Protein AF-T0ZAV2-F1 (afdb_monomer_lite)

InterPro domains:
  IPR011486 Putative beta-barrel porin-2, OmpL-like bbp2 [PF07642] (2-158)

Sequence (160 aa):
AGAEEFAPTGDTNITRSLLYYAEPITHTGVRVTYALDSMLSLIVGVNNGWNYTSFSSNSKTLELGIDLTPSQSFSLSAQSYIGNDPVDLTQRTLVDTVATYNATAALSFVLNYDWGRQDPSAVTAGGEWSGVAAYVNYRLDSLWRVSVRGEALDDRNGFI

Organism: NCBI:txid410659

Secondary structure (DSSP, 8-state):
--SS-SSGGG-SSSSPPHHHHHS-----EEEEEEE-SSSEEEEEEEESSTT-S--SS---EEEEEEEEEEETTEEEEEEEEEEE-TTT-SEEEEEEEEEEEESSSSEEEEEEEEEEEE---SS---EEEEEEEEEEEEE-SSS-EEEEEEEEEE-TT---

Foldseek 3Di:
DDPDAPPCVSDPDNDDDPVVVVFAHDWAWDKDWADPDPFKIKIWIKTPDRPDNDAPDPKIWIKIKMWGHPDPFKIKIWMKIWIQDRVQRFIKMKIKMWIKGRPDPFKIKIKIKMKIWTDHDPRGPIFIKIKIKMKIWGHPDPPDIDMDMDMDIDTPPPRD

Radius of gyration: 17.04 Å; chains: 1; bounding box: 38×34×51 Å

pLDDT: mean 94.04, std 6.02, range [68.5, 98.75]

Structure (mmCIF, N/CA/C/O backbone):
data_AF-T0ZAV2-F1
#
_entry.id   AF-T0ZAV2-F1
#
loop_
_atom_site.group_PDB
_atom_site.id
_atom_site.type_symbol
_atom_site.label_atom_id
_atom_site.label_alt_id
_atom_site.label_comp_id
_atom_site.label_asym_id
_atom_site.label_entity_id
_atom_site.label_seq_id
_atom_site.pdbx_PDB_ins_code
_atom_site.Cartn_x
_atom_site.Cartn_y
_atom_site.Cartn_z
_atom_site.occupancy
_atom_site.B_iso_or_equiv
_atom_site.auth_seq_id
_atom_site.auth_comp_id
_atom_site.auth_asym_id
_atom_site.auth_atom_id
_atom_site.pdbx_PDB_model_num
ATOM 1 N N . ALA A 1 1 ? 3.827 0.471 0.643 1.00 82.31 1 ALA A N 1
ATOM 2 C CA . ALA A 1 1 ? 2.459 0.514 0.121 1.00 82.31 1 ALA A CA 1
ATOM 3 C C . ALA A 1 1 ? 1.721 -0.676 0.695 1.00 82.31 1 ALA A C 1
ATOM 5 O O . ALA A 1 1 ? 2.396 -1.577 1.196 1.00 82.31 1 ALA A O 1
ATOM 6 N N . GLY A 1 2 ? 0.398 -0.607 0.688 1.00 91.88 2 GLY A N 1
ATOM 7 C CA . GLY A 1 2 ? -0.467 -1.720 1.006 1.00 91.88 2 GLY A CA 1
ATOM 8 C C . GLY A 1 2 ? -0.964 -1.701 2.440 1.00 91.88 2 GLY A C 1
ATOM 9 O O . GLY A 1 2 ? -0.319 -1.208 3.368 1.00 91.88 2 GLY A O 1
ATOM 10 N N . ALA A 1 3 ? -2.148 -2.282 2.623 1.00 94.81 3 ALA A N 1
ATOM 11 C CA . ALA A 1 3 ? -2.695 -2.582 3.944 1.00 94.81 3 ALA A CA 1
ATOM 12 C C . ALA A 1 3 ? -2.100 -3.860 4.563 1.00 94.81 3 ALA A C 1
ATOM 14 O O . ALA A 1 3 ? -2.341 -4.130 5.740 1.00 94.81 3 ALA A O 1
ATOM 15 N N . GLU A 1 4 ? -1.393 -4.664 3.769 1.00 93.94 4 GLU A N 1
ATOM 16 C CA . GLU A 1 4 ? -0.831 -5.953 4.169 1.00 93.94 4 GLU A CA 1
ATOM 17 C C . GLU A 1 4 ? 0.691 -5.931 4.066 1.00 93.94 4 GLU A C 1
ATOM 19 O O . GLU A 1 4 ? 1.278 -5.303 3.191 1.00 93.94 4 GLU A O 1
ATOM 24 N N . GLU A 1 5 ? 1.340 -6.649 4.970 1.00 90.50 5 GLU A N 1
ATOM 25 C CA . GLU A 1 5 ? 2.769 -6.546 5.212 1.00 90.50 5 GLU A CA 1
ATOM 26 C C . GLU A 1 5 ? 3.500 -7.819 4.783 1.00 90.50 5 GLU A C 1
ATOM 28 O O . GLU A 1 5 ? 2.965 -8.930 4.776 1.00 90.50 5 GLU A O 1
ATOM 33 N N . PHE A 1 6 ? 4.797 -7.705 4.489 1.00 87.44 6 PHE A N 1
ATOM 34 C CA . PHE A 1 6 ? 5.626 -8.890 4.236 1.00 87.44 6 PHE A CA 1
ATOM 35 C C . PHE A 1 6 ? 5.707 -9.819 5.456 1.00 87.44 6 PHE A C 1
ATOM 37 O O . PHE A 1 6 ? 5.723 -11.048 5.317 1.00 87.44 6 PHE A O 1
ATOM 44 N N . ALA A 1 7 ? 5.728 -9.248 6.662 1.00 89.44 7 ALA A N 1
ATOM 45 C CA . ALA A 1 7 ? 5.715 -10.011 7.900 1.00 89.44 7 ALA A CA 1
ATOM 46 C C . ALA A 1 7 ? 4.287 -10.509 8.201 1.00 89.44 7 ALA A C 1
ATOM 48 O O . ALA A 1 7 ? 3.423 -9.694 8.513 1.00 89.44 7 ALA A O 1
ATOM 49 N N . PRO A 1 8 ? 4.033 -11.833 8.211 1.00 85.19 8 PRO A N 1
ATOM 50 C CA . PRO A 1 8 ? 2.675 -12.375 8.338 1.00 85.19 8 PRO A CA 1
ATOM 51 C C . PRO A 1 8 ? 2.012 -12.058 9.685 1.00 85.19 8 PRO A C 1
ATOM 53 O O . PRO A 1 8 ? 0.800 -12.136 9.821 1.00 85.19 8 PRO A O 1
ATOM 56 N N . THR A 1 9 ? 2.795 -11.701 10.706 1.00 88.44 9 THR A N 1
ATOM 57 C CA . THR A 1 9 ? 2.276 -11.281 12.015 1.00 88.44 9 THR A CA 1
ATOM 58 C C . THR A 1 9 ? 1.678 -9.873 12.009 1.00 88.44 9 THR A C 1
ATOM 60 O O . THR A 1 9 ? 1.028 -9.502 12.984 1.00 88.44 9 THR A O 1
ATOM 63 N N . GLY A 1 10 ? 1.935 -9.079 10.963 1.00 89.25 10 GLY A N 1
ATOM 64 C CA . GLY A 1 10 ? 1.293 -7.780 10.745 1.00 89.25 10 GLY A CA 1
ATOM 65 C C . GLY A 1 10 ? -0.108 -7.901 10.144 1.00 89.25 10 GLY A C 1
ATOM 66 O O . GLY A 1 10 ? -0.921 -6.994 10.304 1.00 89.25 10 GLY A O 1
ATOM 67 N N . ASP A 1 11 ? -0.416 -9.044 9.530 1.00 93.12 11 ASP A N 1
ATOM 68 C CA . ASP A 1 11 ? -1.644 -9.255 8.777 1.00 93.12 11 ASP A CA 1
ATOM 69 C C . ASP A 1 11 ? -2.763 -9.825 9.657 1.00 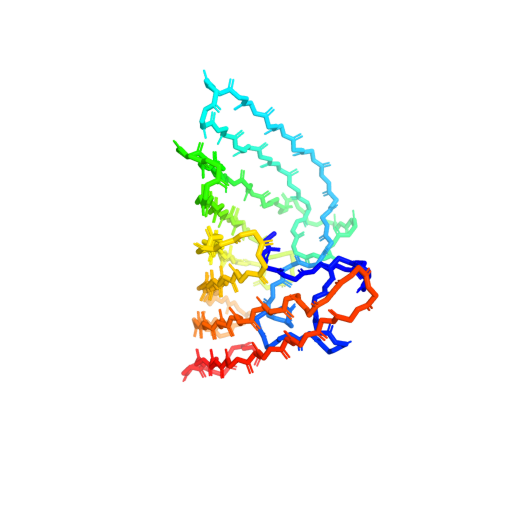93.12 11 ASP A C 1
ATOM 71 O O . ASP A 1 11 ? -2.552 -10.608 10.588 1.00 93.12 11 ASP A O 1
ATOM 75 N N . THR A 1 12 ? -4.002 -9.432 9.359 1.00 92.62 12 THR A N 1
ATOM 76 C CA . THR A 1 12 ? -5.186 -9.951 10.069 1.00 92.62 12 THR A CA 1
ATOM 77 C C . THR A 1 12 ? -5.749 -11.226 9.444 1.00 92.62 12 THR A C 1
ATOM 79 O O . THR A 1 12 ? -6.437 -11.998 10.115 1.00 92.62 12 THR A O 1
ATOM 82 N N . ASN A 1 13 ? -5.419 -11.479 8.179 1.00 93.88 13 ASN A N 1
ATOM 83 C CA . ASN A 1 13 ? -5.759 -12.686 7.444 1.00 93.88 13 ASN A CA 1
ATOM 84 C C . ASN A 1 13 ? -4.499 -13.544 7.242 1.00 93.88 13 ASN A C 1
ATOM 86 O O . ASN A 1 13 ? -3.399 -13.027 7.104 1.00 93.88 13 ASN A O 1
ATOM 90 N N . ILE A 1 14 ? -4.662 -14.872 7.208 1.00 91.50 14 ILE A N 1
ATOM 91 C CA . ILE A 1 14 ? -3.552 -15.820 6.967 1.00 91.50 14 ILE A CA 1
ATOM 92 C C . ILE A 1 14 ? -2.997 -15.688 5.541 1.00 91.50 14 ILE A C 1
ATOM 94 O O . ILE A 1 14 ? -1.813 -15.913 5.300 1.00 91.50 14 ILE A O 1
ATOM 98 N N . THR A 1 15 ? -3.870 -15.374 4.588 1.00 93.06 15 THR A N 1
ATOM 99 C CA . THR A 1 15 ? -3.536 -15.149 3.180 1.00 93.06 15 THR A CA 1
ATOM 100 C C . THR A 1 15 ? -3.470 -13.659 2.896 1.00 93.06 15 THR A C 1
ATOM 102 O O . THR A 1 15 ? -4.189 -12.893 3.530 1.00 93.06 15 THR A O 1
ATOM 105 N N . ARG A 1 16 ? -2.719 -13.262 1.868 1.00 94.38 16 ARG A N 1
ATOM 106 C CA . ARG A 1 16 ? -2.665 -11.876 1.373 1.00 94.38 16 ARG A CA 1
ATOM 107 C C . ARG A 1 16 ? -3.617 -11.640 0.208 1.00 94.38 16 ARG A C 1
ATOM 109 O O . ARG A 1 16 ? -4.136 -12.603 -0.363 1.00 94.38 16 ARG A O 1
ATOM 116 N N . SER A 1 17 ? -3.934 -10.383 -0.040 1.00 94.88 17 SER A N 1
ATOM 117 C CA . SER A 1 17 ? -4.850 -9.887 -1.058 1.00 94.88 17 SER A CA 1
ATOM 118 C C . SER A 1 17 ? -4.199 -9.894 -2.437 1.00 94.88 17 SER A C 1
ATOM 120 O O . SER A 1 17 ? -2.984 -10.013 -2.592 1.00 94.88 17 SER A O 1
ATOM 122 N N . LEU A 1 18 ? -5.035 -9.760 -3.455 1.00 94.69 18 LEU A N 1
ATOM 123 C CA . LEU A 1 18 ? -4.679 -9.507 -4.840 1.00 94.69 18 LEU A CA 1
ATOM 124 C C . LEU A 1 18 ? -3.916 -8.185 -4.982 1.00 94.69 18 LEU A C 1
ATOM 126 O O . LEU A 1 18 ? -3.065 -8.077 -5.856 1.00 94.69 18 LEU A O 1
ATOM 130 N N . LEU A 1 19 ? -4.196 -7.206 -4.118 1.00 94.94 19 LEU A N 1
ATOM 131 C CA . LEU A 1 19 ? -3.504 -5.916 -4.106 1.00 94.94 19 LEU A CA 1
ATOM 132 C C . LEU A 1 19 ? -2.047 -6.098 -3.663 1.00 94.94 19 LEU A C 1
ATOM 134 O O . LEU A 1 19 ? -1.139 -5.685 -4.378 1.00 94.94 19 LEU A O 1
ATOM 138 N N . TYR A 1 20 ? -1.816 -6.874 -2.598 1.00 93.75 20 TYR A N 1
ATOM 139 C CA . TYR A 1 20 ? -0.462 -7.234 -2.165 1.00 93.75 20 TYR A CA 1
ATOM 140 C C . TYR A 1 20 ? 0.356 -7.950 -3.254 1.00 93.75 20 TYR A C 1
ATOM 142 O O . TYR A 1 20 ? 1.573 -7.803 -3.343 1.00 93.75 20 TYR A O 1
ATOM 150 N N . TYR A 1 21 ? -0.298 -8.757 -4.097 1.00 90.25 21 TYR A N 1
ATOM 151 C CA . TYR A 1 21 ? 0.365 -9.400 -5.236 1.00 90.25 21 TYR A CA 1
ATOM 152 C C . TYR A 1 21 ? 0.866 -8.385 -6.280 1.00 90.25 21 TYR A C 1
ATOM 154 O O . TYR A 1 21 ? 1.906 -8.614 -6.896 1.00 90.25 21 TYR A O 1
ATOM 162 N N . ALA A 1 22 ? 0.140 -7.284 -6.487 1.00 90.81 22 ALA A N 1
ATOM 163 C CA . ALA A 1 22 ? 0.367 -6.353 -7.590 1.00 90.81 22 ALA A CA 1
ATOM 164 C C . ALA A 1 22 ? 1.334 -5.193 -7.257 1.00 90.81 22 ALA A C 1
ATOM 166 O O . ALA A 1 22 ? 1.757 -4.457 -8.156 1.00 90.81 22 ALA A O 1
ATOM 167 N N . GLU A 1 23 ? 1.708 -5.029 -5.987 1.00 91.06 23 GLU A N 1
ATOM 168 C CA . GLU A 1 23 ? 2.497 -3.902 -5.475 1.00 91.06 23 GLU A CA 1
ATOM 169 C C . GLU A 1 23 ? 3.989 -4.249 -5.205 1.00 91.06 23 GLU A C 1
ATOM 171 O O . GLU A 1 23 ? 4.387 -5.420 -5.213 1.00 91.06 23 GLU A O 1
ATOM 176 N N . PRO A 1 24 ? 4.884 -3.259 -4.987 1.00 90.19 24 PRO A N 1
ATOM 177 C CA . PRO A 1 24 ? 6.266 -3.525 -4.605 1.00 90.19 24 PRO A CA 1
ATOM 178 C C . PRO A 1 24 ? 6.378 -3.964 -3.139 1.00 90.19 24 PRO A C 1
ATOM 180 O O . PRO A 1 24 ? 6.052 -3.222 -2.214 1.00 90.19 24 PRO A O 1
ATOM 183 N N . ILE A 1 25 ? 6.960 -5.141 -2.925 1.00 88.12 25 ILE A N 1
ATOM 184 C CA . ILE A 1 25 ? 7.132 -5.769 -1.609 1.00 88.12 25 ILE A CA 1
ATOM 185 C C . ILE A 1 25 ? 8.454 -5.346 -0.956 1.00 88.12 25 ILE A C 1
ATOM 187 O O . ILE A 1 25 ? 8.548 -5.199 0.262 1.00 88.12 25 ILE A O 1
ATOM 191 N N . THR A 1 26 ? 9.508 -5.156 -1.752 1.00 89.75 26 THR A N 1
ATOM 192 C CA . THR A 1 26 ? 10.842 -4.802 -1.252 1.00 89.75 26 THR A CA 1
ATOM 193 C C . THR A 1 26 ? 11.391 -3.554 -1.930 1.00 89.75 26 THR A C 1
ATOM 195 O O . THR A 1 26 ? 11.226 -3.343 -3.131 1.00 89.75 26 THR A O 1
ATOM 198 N N . HIS A 1 27 ? 12.084 -2.737 -1.137 1.00 91.19 27 HIS A N 1
ATOM 199 C CA . HIS A 1 27 ? 12.680 -1.479 -1.567 1.00 91.19 27 HIS A CA 1
ATOM 200 C C . HIS A 1 27 ? 14.140 -1.426 -1.123 1.00 91.19 27 HIS A C 1
ATOM 202 O O . HIS A 1 27 ? 14.444 -1.608 0.055 1.00 91.19 27 HIS A O 1
ATOM 208 N N . THR A 1 28 ? 15.047 -1.134 -2.055 1.00 93.31 28 THR A N 1
ATOM 209 C CA . THR A 1 28 ? 16.445 -0.810 -1.735 1.00 93.31 28 THR A CA 1
ATOM 210 C C . THR A 1 28 ? 16.709 0.641 -2.101 1.00 93.31 28 THR A C 1
ATOM 212 O O . THR A 1 28 ? 16.690 1.005 -3.278 1.00 93.31 28 THR A O 1
ATOM 215 N N . GLY A 1 29 ? 16.915 1.485 -1.093 1.00 93.75 29 GLY A N 1
ATOM 216 C CA . GLY A 1 29 ? 17.014 2.928 -1.273 1.00 93.75 29 GLY A CA 1
ATOM 217 C C . GLY A 1 29 ? 17.080 3.687 0.044 1.00 93.75 29 GLY A C 1
ATOM 218 O O . GLY A 1 29 ? 17.418 3.125 1.085 1.00 93.75 29 GLY A O 1
ATOM 219 N N . VAL A 1 30 ? 16.745 4.972 -0.017 1.00 96.19 30 VAL A N 1
ATOM 220 C CA . VAL A 1 30 ? 16.667 5.861 1.144 1.00 96.19 30 VAL A CA 1
ATOM 221 C C . VAL A 1 30 ? 15.280 6.487 1.182 1.00 96.19 30 VAL A C 1
ATOM 223 O O . VAL A 1 30 ? 14.797 6.989 0.169 1.00 96.19 30 VAL A O 1
ATOM 226 N N . ARG A 1 31 ? 14.662 6.481 2.362 1.00 97.56 31 ARG A N 1
ATOM 227 C CA . ARG A 1 31 ? 13.387 7.137 2.656 1.00 97.56 31 ARG A CA 1
ATOM 228 C C . ARG A 1 31 ? 13.578 8.077 3.836 1.00 97.56 31 ARG A C 1
ATOM 230 O O . ARG A 1 31 ? 14.240 7.724 4.810 1.00 97.56 31 ARG A O 1
ATOM 237 N N . VAL A 1 32 ? 12.981 9.256 3.745 1.00 98.31 32 VAL A N 1
ATOM 238 C CA . VAL A 1 32 ? 12.856 10.211 4.840 1.00 98.31 32 VAL A CA 1
ATOM 239 C C . VAL A 1 32 ? 11.374 10.401 5.125 1.00 98.31 32 VAL A C 1
ATOM 241 O O . VAL A 1 32 ? 10.600 10.706 4.219 1.00 98.31 32 VAL A O 1
ATOM 244 N N . THR A 1 33 ? 11.003 10.256 6.392 1.00 98.31 33 THR A N 1
ATOM 245 C CA . THR A 1 33 ? 9.675 10.612 6.896 1.00 98.31 33 THR A CA 1
ATOM 246 C C . THR A 1 33 ? 9.822 11.829 7.798 1.00 98.31 33 THR A C 1
ATOM 248 O O . THR A 1 33 ? 10.633 11.824 8.725 1.00 98.31 33 THR A O 1
ATOM 251 N N . TYR A 1 34 ? 9.057 12.880 7.521 1.00 98.25 34 TYR A N 1
ATOM 252 C CA . TYR A 1 34 ? 9.073 14.130 8.269 1.00 98.25 34 TYR A CA 1
ATOM 253 C C . TYR A 1 34 ? 7.686 14.427 8.834 1.00 98.25 34 TYR A C 1
ATOM 255 O O . TYR A 1 34 ? 6.745 14.661 8.077 1.00 98.25 34 TYR A O 1
ATOM 263 N N . ALA A 1 35 ? 7.564 14.436 10.161 1.00 98.38 35 ALA A N 1
ATOM 264 C CA . ALA A 1 35 ? 6.346 14.867 10.838 1.00 98.38 35 ALA A CA 1
ATOM 265 C C . ALA A 1 35 ? 6.211 16.393 10.721 1.00 98.38 35 ALA A C 1
ATOM 267 O O . ALA A 1 35 ? 7.013 17.130 11.297 1.00 98.38 35 ALA A O 1
ATOM 268 N N . LEU A 1 36 ? 5.215 16.857 9.961 1.00 97.56 36 LEU A N 1
ATOM 269 C CA . LEU A 1 36 ? 4.899 18.283 9.842 1.00 97.56 36 LEU A CA 1
ATOM 270 C C . LEU A 1 36 ? 4.268 18.808 11.134 1.00 97.56 36 LEU A C 1
ATOM 272 O O . LEU A 1 36 ? 4.595 19.906 11.580 1.00 97.56 36 LEU A O 1
ATOM 276 N N . ASP A 1 37 ? 3.377 18.016 11.729 1.00 97.81 37 ASP A N 1
ATOM 277 C CA . ASP A 1 37 ? 2.721 18.299 13.002 1.00 97.81 37 ASP A CA 1
ATOM 278 C C . ASP A 1 37 ? 2.301 16.993 13.712 1.00 97.81 37 ASP A C 1
ATOM 280 O O . ASP A 1 37 ? 2.825 15.917 13.425 1.00 97.81 37 ASP A O 1
ATOM 284 N N . SER A 1 38 ? 1.384 17.077 14.685 1.00 96.69 38 SER A N 1
ATOM 285 C CA . SER A 1 38 ? 0.915 15.912 15.445 1.00 96.69 38 SER A CA 1
ATOM 286 C C . SER A 1 38 ? -0.037 14.986 14.677 1.00 96.69 38 SER A C 1
ATOM 288 O O . SER A 1 38 ? -0.395 13.937 15.207 1.00 96.69 38 SER A O 1
ATOM 290 N N . MET A 1 39 ? -0.505 15.378 13.493 1.00 97.94 39 MET A N 1
ATOM 291 C CA . MET A 1 39 ? -1.476 14.643 12.678 1.00 97.94 39 MET A CA 1
ATOM 292 C C . MET A 1 39 ? -0.913 14.246 11.314 1.00 97.94 39 MET A C 1
ATOM 294 O O . MET A 1 39 ? -1.319 13.210 10.799 1.00 97.94 39 MET A O 1
ATOM 298 N N . LEU A 1 40 ? -0.025 15.042 10.715 1.00 98.50 40 LEU A N 1
ATOM 299 C CA . LEU A 1 40 ? 0.443 14.861 9.342 1.00 98.50 40 LEU A CA 1
ATOM 300 C C . LEU A 1 40 ? 1.955 14.616 9.272 1.00 98.50 40 LEU A C 1
ATOM 302 O O . LEU A 1 40 ? 2.759 15.408 9.765 1.00 98.50 40 LEU A O 1
ATOM 306 N N . SER A 1 41 ? 2.342 13.554 8.568 1.00 98.75 41 SER A N 1
ATOM 307 C CA . SER A 1 41 ? 3.718 13.290 8.144 1.00 98.75 41 SER A CA 1
ATOM 308 C C . SER A 1 41 ? 3.823 13.249 6.624 1.00 98.75 41 SER A C 1
ATOM 310 O O . SER A 1 41 ? 2.900 12.810 5.942 1.00 98.75 41 SER A O 1
ATOM 312 N N . LEU A 1 42 ? 4.960 13.700 6.098 1.00 98.56 42 LEU A N 1
ATOM 313 C CA . LEU A 1 42 ? 5.338 13.556 4.696 1.00 98.56 42 LEU A CA 1
ATOM 314 C C . LEU A 1 42 ? 6.405 12.479 4.553 1.00 98.56 42 LEU A C 1
ATOM 316 O O . LEU A 1 42 ? 7.312 12.382 5.379 1.00 98.56 42 LEU A O 1
ATOM 320 N N . ILE A 1 43 ? 6.336 11.728 3.463 1.00 98.50 43 ILE A N 1
ATOM 321 C CA . ILE A 1 43 ? 7.322 10.731 3.071 1.00 98.50 43 ILE A CA 1
ATOM 322 C C . ILE A 1 43 ? 7.916 11.155 1.732 1.00 98.50 43 ILE A C 1
ATOM 324 O O . ILE A 1 43 ? 7.192 11.462 0.786 1.00 98.50 43 ILE A O 1
ATOM 328 N N . VAL A 1 44 ? 9.244 11.161 1.651 1.00 98.38 44 VAL A N 1
ATOM 329 C CA . VAL A 1 44 ? 9.981 11.318 0.395 1.00 98.38 44 VAL A CA 1
ATOM 330 C C . VAL A 1 44 ? 11.101 10.292 0.368 1.00 98.38 44 VAL A C 1
ATOM 332 O O . VAL A 1 44 ? 11.836 10.134 1.343 1.00 98.38 44 VAL A O 1
ATOM 335 N N . GLY A 1 45 ? 11.268 9.601 -0.749 1.00 97.44 45 GLY A N 1
ATOM 336 C CA . GLY A 1 45 ? 12.317 8.606 -0.897 1.00 97.44 45 GLY A CA 1
ATOM 337 C C . GLY A 1 45 ? 12.793 8.452 -2.327 1.00 97.44 45 GLY A C 1
ATOM 338 O O . GLY A 1 45 ? 12.169 8.915 -3.277 1.00 97.44 45 GLY A O 1
ATOM 339 N N . VAL A 1 46 ? 13.926 7.781 -2.477 1.00 95.94 46 VAL A N 1
ATOM 340 C CA . VAL A 1 46 ? 14.410 7.313 -3.771 1.00 95.94 46 VAL A CA 1
ATOM 341 C C . VAL A 1 46 ? 14.926 5.892 -3.613 1.00 95.94 46 VAL A C 1
ATOM 343 O O . VAL A 1 46 ? 15.655 5.582 -2.667 1.00 95.94 46 VAL A O 1
ATOM 346 N N . ASN A 1 47 ? 14.539 5.011 -4.526 1.00 94.25 47 ASN A N 1
ATOM 347 C CA . ASN A 1 47 ? 14.909 3.603 -4.478 1.00 94.25 47 ASN A CA 1
ATOM 348 C C . ASN A 1 47 ? 15.223 3.040 -5.874 1.00 94.25 47 ASN A C 1
ATOM 350 O O . ASN A 1 47 ? 15.069 3.713 -6.897 1.00 94.25 47 ASN A O 1
ATOM 354 N N . ASN A 1 48 ? 15.729 1.809 -5.904 1.00 92.44 48 ASN A N 1
ATOM 355 C CA . ASN A 1 48 ? 16.164 1.115 -7.118 1.00 92.44 48 ASN A CA 1
ATOM 356 C C . ASN A 1 48 ? 15.017 0.539 -7.973 1.00 92.44 48 ASN A C 1
ATOM 358 O O . ASN A 1 48 ? 15.296 -0.184 -8.925 1.00 92.44 48 ASN A O 1
ATOM 362 N N . GLY A 1 49 ? 13.756 0.868 -7.680 1.00 89.25 49 GLY A N 1
ATOM 363 C CA . GLY A 1 49 ? 12.586 0.308 -8.353 1.00 89.25 49 GLY A CA 1
ATOM 364 C C . GLY A 1 49 ? 11.894 -0.779 -7.539 1.00 89.25 49 GLY A C 1
ATOM 365 O O . GLY A 1 49 ? 12.259 -1.062 -6.398 1.00 89.25 49 GLY A O 1
ATOM 366 N N . TRP A 1 50 ? 10.863 -1.372 -8.136 1.00 89.06 50 TRP A N 1
ATOM 367 C CA . TRP A 1 50 ? 9.972 -2.316 -7.469 1.00 89.06 50 TRP A CA 1
ATOM 368 C C . TRP A 1 50 ? 10.653 -3.676 -7.344 1.00 89.06 50 TRP A C 1
ATOM 370 O O . TRP A 1 50 ? 10.904 -4.336 -8.345 1.00 89.06 50 TRP A O 1
ATOM 380 N N . ASN A 1 51 ? 10.940 -4.110 -6.117 1.00 87.19 51 ASN A N 1
ATOM 381 C CA . ASN A 1 51 ? 11.556 -5.409 -5.833 1.00 87.19 51 ASN A CA 1
ATOM 382 C C . ASN A 1 51 ? 12.995 -5.608 -6.350 1.00 87.19 51 ASN A C 1
ATOM 384 O O . ASN A 1 51 ? 13.474 -6.740 -6.428 1.00 87.19 51 ASN A O 1
ATOM 388 N N . TYR A 1 52 ? 13.718 -4.526 -6.658 1.00 88.88 52 TYR A N 1
ATOM 389 C CA . TYR A 1 52 ? 15.110 -4.598 -7.108 1.00 88.88 52 TYR A CA 1
ATOM 390 C C . TYR A 1 52 ? 16.093 -4.219 -5.994 1.00 88.88 52 TYR A C 1
ATOM 392 O O . TYR A 1 52 ? 15.987 -3.162 -5.366 1.00 88.88 52 TYR A O 1
ATOM 400 N N . THR A 1 53 ? 17.106 -5.062 -5.781 1.00 84.44 53 THR A N 1
ATOM 401 C CA . THR A 1 53 ? 18.215 -4.783 -4.851 1.00 84.44 53 THR A CA 1
ATOM 402 C C . THR A 1 53 ? 19.326 -3.975 -5.516 1.00 84.44 53 THR A C 1
ATOM 404 O O . THR A 1 53 ? 19.807 -2.989 -4.957 1.00 84.44 53 THR A O 1
ATOM 407 N N . SER A 1 54 ? 19.695 -4.333 -6.745 1.00 78.31 54 SER A N 1
ATOM 408 C CA . SER A 1 54 ? 20.597 -3.570 -7.606 1.00 78.31 54 SER A CA 1
ATOM 409 C C . SER A 1 54 ? 20.218 -3.763 -9.075 1.00 78.31 54 SER A C 1
ATOM 411 O O . SER A 1 54 ? 19.621 -4.772 -9.446 1.00 78.31 54 SER A O 1
ATOM 413 N N . PHE A 1 55 ? 20.556 -2.786 -9.915 1.00 72.06 55 PHE A N 1
ATOM 414 C CA . PHE A 1 55 ? 20.384 -2.889 -11.361 1.00 72.06 55 PHE A CA 1
ATOM 415 C C . PHE A 1 55 ? 21.487 -2.110 -12.079 1.00 72.06 55 PHE A C 1
ATOM 417 O O . PHE A 1 55 ? 22.021 -1.143 -11.535 1.00 72.06 55 PHE A O 1
ATOM 424 N N . SER A 1 56 ? 21.843 -2.536 -13.291 1.00 68.50 56 SER A N 1
ATOM 425 C CA . SER A 1 56 ? 22.869 -1.876 -14.111 1.00 68.50 56 SER A CA 1
ATOM 426 C C . SER A 1 56 ? 22.373 -0.594 -14.788 1.00 68.50 56 SER A C 1
ATOM 428 O O . SER A 1 56 ? 23.186 0.213 -15.238 1.00 68.50 56 SER A O 1
ATOM 430 N N . SER A 1 57 ? 21.056 -0.394 -14.868 1.00 68.62 57 SER A N 1
ATOM 431 C CA . SER A 1 57 ? 20.462 0.829 -15.397 1.00 68.62 57 SER A CA 1
ATOM 432 C C . SER A 1 57 ? 20.486 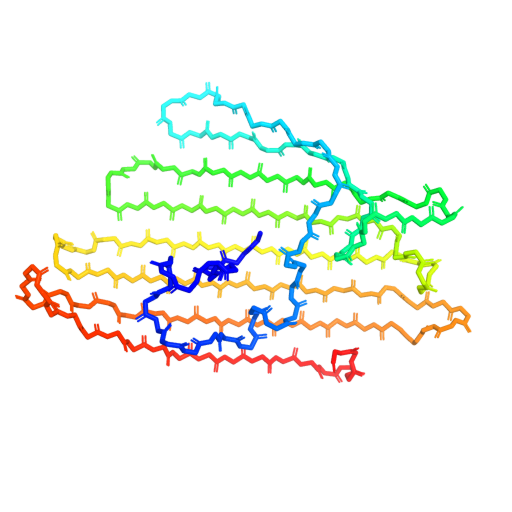1.946 -14.347 1.00 68.62 57 SER A C 1
ATOM 434 O O . SER A 1 57 ? 20.360 1.720 -13.143 1.00 68.62 57 SER A O 1
ATOM 436 N N . ASN A 1 58 ? 20.608 3.193 -14.808 1.00 72.88 58 ASN A N 1
ATOM 437 C CA . ASN A 1 58 ? 20.514 4.379 -13.949 1.00 72.88 58 ASN A CA 1
ATOM 438 C C . ASN A 1 58 ? 19.065 4.712 -13.540 1.00 72.88 58 ASN A C 1
ATOM 440 O O . ASN A 1 58 ? 18.824 5.780 -12.979 1.00 72.88 58 ASN A O 1
ATOM 444 N N . SER A 1 59 ? 18.101 3.823 -13.800 1.00 84.44 59 SER A N 1
ATOM 445 C CA . SER A 1 59 ? 16.710 4.020 -13.400 1.00 84.44 59 SER A CA 1
ATOM 446 C C . SER A 1 59 ? 16.587 4.087 -11.875 1.00 84.44 59 SER A C 1
ATOM 448 O O . SER A 1 59 ? 17.245 3.351 -11.128 1.00 84.44 59 SER A O 1
ATOM 450 N N . LYS A 1 60 ? 15.767 5.025 -11.403 1.00 91.50 60 LYS A N 1
ATOM 451 C 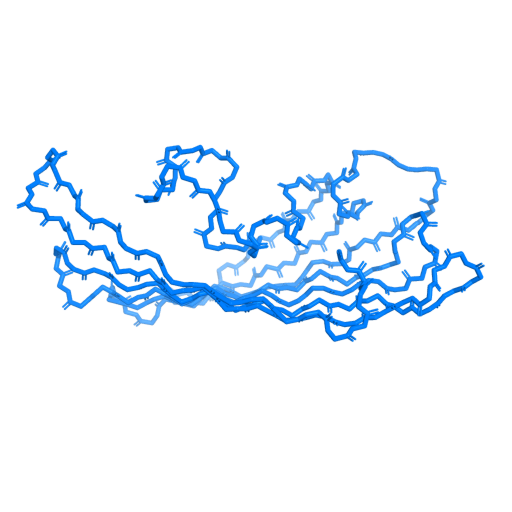CA . LYS A 1 60 ? 15.425 5.228 -9.995 1.00 91.50 60 LYS A CA 1
ATOM 452 C C . LYS A 1 60 ? 13.929 5.466 -9.904 1.00 91.50 60 LYS A C 1
ATOM 454 O O . LYS A 1 60 ? 13.336 6.026 -10.823 1.00 91.50 60 LYS A O 1
ATOM 459 N N . THR A 1 61 ? 13.348 5.042 -8.795 1.00 94.94 61 THR A N 1
ATOM 460 C CA . THR A 1 61 ? 11.949 5.301 -8.469 1.00 94.94 61 THR A CA 1
ATOM 461 C C . THR A 1 61 ? 11.896 6.308 -7.338 1.00 94.94 61 THR A C 1
ATOM 463 O O . THR A 1 61 ? 12.502 6.105 -6.285 1.00 94.94 61 THR A O 1
ATOM 466 N N . LEU A 1 62 ? 11.214 7.418 -7.600 1.00 96.75 62 LEU A N 1
ATOM 467 C CA . LEU A 1 62 ? 10.825 8.395 -6.600 1.00 96.75 62 LEU A CA 1
ATOM 468 C C . LEU A 1 62 ? 9.686 7.805 -5.776 1.00 96.75 62 LEU A C 1
ATOM 470 O O . LEU A 1 62 ? 8.753 7.221 -6.321 1.00 96.75 62 LEU A O 1
ATOM 474 N N . GLU A 1 63 ? 9.762 8.001 -4.472 1.00 97.62 63 GLU A N 1
ATOM 475 C CA . GLU A 1 63 ? 8.693 7.696 -3.543 1.00 97.62 63 GLU A CA 1
ATOM 476 C C . GLU A 1 63 ? 8.180 8.996 -2.926 1.00 97.62 63 GLU A C 1
ATOM 478 O O . GLU A 1 63 ? 8.970 9.814 -2.447 1.00 97.62 63 GLU A O 1
ATOM 483 N N . LEU A 1 64 ? 6.864 9.175 -2.931 1.00 98.31 64 LEU A N 1
ATOM 484 C CA . LEU A 1 64 ? 6.171 10.277 -2.274 1.00 98.31 64 LEU A CA 1
ATOM 485 C C . LEU A 1 64 ? 5.046 9.705 -1.425 1.00 98.31 64 LEU A C 1
ATOM 487 O O . LEU A 1 64 ? 4.365 8.785 -1.862 1.00 98.31 64 LEU A O 1
ATOM 491 N N . GLY A 1 65 ? 4.797 10.264 -0.250 1.00 98.38 65 GLY A N 1
ATOM 492 C CA . GLY A 1 65 ? 3.661 9.831 0.546 1.00 98.38 65 GLY A CA 1
ATOM 493 C C . GLY A 1 65 ? 3.264 10.796 1.643 1.00 98.38 65 GLY A C 1
ATOM 494 O O . GLY A 1 65 ? 3.982 11.747 1.960 1.00 98.38 65 GLY A O 1
ATOM 495 N N . ILE A 1 66 ? 2.099 10.529 2.212 1.00 98.56 66 ILE A N 1
ATOM 496 C CA . ILE A 1 66 ? 1.564 11.206 3.383 1.00 98.56 66 ILE A CA 1
ATOM 497 C C . ILE A 1 66 ? 1.011 10.172 4.357 1.00 98.56 66 ILE A C 1
ATOM 499 O O . ILE A 1 66 ? 0.399 9.192 3.937 1.00 98.56 66 ILE A O 1
ATOM 503 N N . ASP A 1 67 ? 1.160 10.449 5.647 1.00 98.62 67 ASP A N 1
ATOM 504 C CA . ASP A 1 67 ? 0.429 9.764 6.710 1.00 98.62 67 ASP A CA 1
ATOM 505 C C . ASP A 1 67 ? -0.365 10.803 7.495 1.00 98.62 67 ASP A C 1
ATOM 507 O O . ASP A 1 67 ? 0.201 11.759 8.027 1.00 98.62 67 ASP A O 1
ATOM 511 N N . LEU A 1 68 ? -1.680 10.625 7.562 1.00 98.56 68 LEU A N 1
ATOM 512 C CA . LEU A 1 68 ? -2.624 11.540 8.187 1.00 98.56 68 LEU A CA 1
ATOM 513 C C . LEU A 1 68 ? -3.409 10.812 9.284 1.00 98.56 68 LEU A C 1
ATOM 515 O O . LEU A 1 68 ? -4.141 9.866 9.016 1.00 98.56 68 LEU A O 1
ATOM 519 N N . THR A 1 69 ? -3.299 11.285 10.522 1.00 98.31 69 THR A N 1
ATOM 520 C CA . THR A 1 69 ? -3.980 10.737 11.707 1.00 98.31 69 THR A CA 1
ATOM 521 C C . THR A 1 69 ? -4.687 11.869 12.461 1.00 98.31 69 THR A C 1
ATOM 523 O O . THR A 1 69 ? -4.169 12.386 13.451 1.00 98.31 69 THR A O 1
ATOM 526 N N . PRO A 1 70 ? -5.867 12.318 11.995 1.00 97.50 70 PRO A N 1
ATOM 527 C CA . PRO A 1 70 ? -6.559 13.472 12.569 1.00 97.50 70 PRO A CA 1
ATOM 528 C C . PRO A 1 70 ? -7.223 13.153 13.918 1.00 97.50 70 PRO A C 1
ATOM 530 O O . PRO A 1 70 ? -7.608 14.058 14.657 1.00 97.50 70 PRO A O 1
ATOM 533 N N . SER A 1 71 ? -7.393 11.870 14.246 1.00 97.75 71 SER A N 1
ATOM 534 C CA . SER A 1 71 ? -7.950 11.404 15.514 1.00 97.75 71 SER A CA 1
ATOM 535 C C . SER A 1 71 ? -7.407 10.017 15.869 1.00 97.75 71 SER A C 1
ATOM 537 O O . SER A 1 71 ? -6.805 9.338 15.047 1.00 97.75 71 SER A O 1
ATOM 539 N N . GLN A 1 72 ? -7.680 9.547 17.088 1.00 95.75 72 GLN A N 1
ATOM 540 C CA . GLN A 1 72 ? -7.341 8.173 17.491 1.00 95.75 72 GLN A CA 1
ATOM 541 C C . GLN A 1 72 ? -8.174 7.102 16.763 1.00 95.75 72 GLN A C 1
ATOM 543 O O . GLN A 1 72 ? -7.811 5.928 16.763 1.00 95.75 72 GLN A O 1
ATOM 548 N N . SER A 1 73 ? -9.317 7.480 16.180 1.00 97.94 73 SER A N 1
ATOM 549 C CA . SER A 1 73 ? -10.221 6.542 15.514 1.00 97.94 73 SER A CA 1
ATOM 550 C C . SER A 1 73 ? -9.991 6.438 14.013 1.00 97.94 73 SER A C 1
ATOM 552 O O . SER A 1 73 ? -10.534 5.519 13.412 1.00 97.94 73 SER A O 1
ATOM 554 N N . PHE A 1 74 ? -9.216 7.332 13.398 1.00 98.56 74 PHE A N 1
ATOM 555 C CA . PHE A 1 74 ? -9.031 7.351 11.952 1.00 98.56 74 PHE A CA 1
ATOM 556 C C . PHE A 1 74 ? -7.581 7.634 11.565 1.00 98.56 74 PHE A C 1
ATOM 558 O O . PHE A 1 74 ? -6.965 8.553 12.102 1.00 98.56 74 PHE A O 1
ATOM 565 N N . SER A 1 75 ? -7.079 6.888 10.586 1.00 98.62 75 SER A N 1
ATOM 566 C CA . SER A 1 75 ? -5.827 7.180 9.894 1.00 98.62 75 SER A CA 1
ATOM 567 C C . SER A 1 75 ? -5.960 6.938 8.391 1.00 98.62 75 SER A C 1
ATOM 569 O O . SER A 1 75 ? -6.791 6.148 7.938 1.00 98.62 75 SER A O 1
ATOM 571 N N . LEU A 1 76 ? -5.133 7.636 7.623 1.00 98.69 76 LEU A N 1
ATOM 572 C CA . LEU A 1 76 ? -5.012 7.525 6.178 1.00 98.69 76 LEU A CA 1
ATOM 573 C C . LEU A 1 76 ? -3.527 7.565 5.815 1.00 98.69 76 LEU A C 1
ATOM 575 O O . LEU A 1 76 ? -2.849 8.528 6.162 1.00 98.69 76 LEU A O 1
ATOM 579 N N . SER A 1 77 ? -3.040 6.558 5.102 1.00 98.50 77 SER A N 1
ATOM 580 C CA . SER A 1 77 ? -1.749 6.598 4.415 1.00 98.50 77 SER A CA 1
ATOM 581 C C . SER A 1 77 ? -2.010 6.649 2.919 1.00 98.50 77 SER A C 1
ATOM 583 O O . SER A 1 77 ? -2.900 5.957 2.427 1.00 98.50 77 SER A O 1
ATOM 585 N N . ALA A 1 78 ? -1.265 7.476 2.199 1.00 98.44 78 ALA A N 1
ATOM 586 C CA . ALA A 1 78 ? -1.261 7.460 0.745 1.00 98.44 78 ALA A CA 1
ATOM 587 C C . ALA A 1 78 ? 0.175 7.574 0.251 1.00 98.44 78 ALA A C 1
ATOM 589 O O . ALA A 1 78 ? 0.915 8.458 0.684 1.00 98.44 78 ALA A O 1
ATOM 590 N N . GLN A 1 79 ? 0.571 6.685 -0.651 1.00 97.75 79 GLN A N 1
ATOM 591 C CA . GLN A 1 79 ? 1.927 6.602 -1.178 1.00 97.75 79 GLN A CA 1
ATOM 592 C C . GLN A 1 79 ? 1.895 6.492 -2.698 1.00 97.75 79 GLN A C 1
ATOM 594 O O . GLN A 1 79 ? 0.954 5.975 -3.292 1.00 97.75 79 GLN A O 1
ATOM 599 N N . SER A 1 80 ? 2.950 6.973 -3.340 1.00 97.88 80 SER A N 1
ATOM 600 C CA . SER A 1 80 ? 3.159 6.822 -4.766 1.00 97.88 80 SER A CA 1
ATOM 601 C C . SER A 1 80 ? 4.611 6.500 -5.071 1.00 97.88 80 SER A C 1
ATOM 603 O O . SER A 1 80 ? 5.530 7.063 -4.474 1.00 97.88 80 SER A O 1
ATOM 605 N N . TYR A 1 81 ? 4.797 5.598 -6.029 1.00 97.44 81 TYR A N 1
ATOM 606 C CA . TYR A 1 81 ? 6.095 5.181 -6.540 1.00 97.44 81 TYR A CA 1
ATOM 607 C C . TYR A 1 81 ? 6.127 5.487 -8.027 1.00 97.44 81 TYR A C 1
ATOM 609 O O . TYR A 1 81 ? 5.331 4.925 -8.774 1.00 97.44 81 TYR A O 1
ATOM 617 N N . ILE A 1 82 ? 7.019 6.377 -8.455 1.00 96.94 82 ILE A N 1
ATOM 618 C CA . ILE A 1 82 ? 7.091 6.865 -9.835 1.00 96.94 82 ILE A CA 1
ATOM 619 C C . ILE A 1 82 ? 8.530 6.747 -10.319 1.00 96.94 82 ILE A C 1
ATOM 621 O O . ILE A 1 82 ? 9.438 7.380 -9.778 1.00 96.94 82 ILE A O 1
ATOM 625 N N . GLY A 1 83 ? 8.759 5.956 -11.356 1.00 94.94 83 GLY A N 1
ATOM 626 C CA . GLY A 1 83 ? 10.083 5.826 -11.947 1.00 94.94 83 GLY A CA 1
ATOM 627 C C . GLY A 1 83 ? 10.088 4.897 -13.138 1.00 94.94 83 GLY A C 1
ATOM 628 O O . GLY A 1 83 ? 9.132 4.167 -13.371 1.00 94.94 83 GLY A O 1
ATOM 629 N N . ASN A 1 84 ? 11.176 4.911 -13.897 1.00 93.25 84 ASN A N 1
ATOM 630 C CA . ASN A 1 84 ? 11.318 3.971 -15.000 1.00 93.25 84 ASN A CA 1
ATOM 631 C C . ASN A 1 84 ? 11.603 2.577 -14.452 1.00 93.25 84 ASN A C 1
ATOM 633 O O . ASN A 1 84 ? 12.545 2.405 -13.672 1.00 93.25 84 ASN A O 1
ATOM 637 N N . ASP A 1 85 ? 10.828 1.591 -14.891 1.00 90.19 85 ASP A N 1
ATOM 638 C CA . ASP A 1 85 ? 11.132 0.201 -14.595 1.00 90.19 85 ASP A CA 1
ATOM 639 C C . ASP A 1 85 ? 12.489 -0.166 -15.244 1.00 90.19 85 ASP A C 1
ATOM 641 O O . ASP A 1 85 ? 12.735 0.165 -16.413 1.00 90.19 85 ASP A O 1
ATOM 645 N N . PRO A 1 86 ? 13.422 -0.781 -14.495 1.00 87.69 8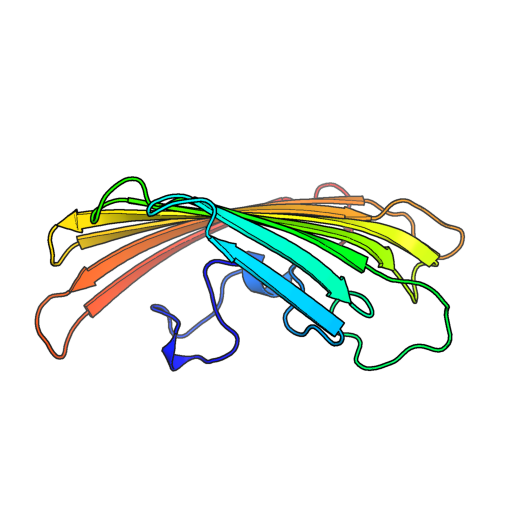6 PRO A N 1
ATOM 646 C CA . PRO A 1 86 ? 14.741 -1.140 -15.007 1.00 87.69 86 PRO A CA 1
ATOM 647 C C . PRO A 1 86 ? 14.746 -2.172 -16.146 1.00 87.69 86 PRO A C 1
ATOM 649 O O . PRO A 1 86 ? 15.730 -2.217 -16.887 1.00 87.69 86 PRO A O 1
ATOM 652 N N . VAL A 1 87 ? 13.694 -2.987 -16.272 1.00 89.00 87 VAL A N 1
ATOM 653 C CA . VAL A 1 87 ? 13.528 -4.049 -17.276 1.00 89.00 87 VAL A CA 1
ATOM 654 C C . VAL A 1 87 ? 12.662 -3.567 -18.435 1.00 89.00 87 VAL A C 1
ATOM 656 O O . VAL A 1 87 ? 13.064 -3.716 -19.587 1.00 89.00 87 VAL A O 1
ATOM 659 N N . ASP A 1 88 ? 11.520 -2.944 -18.144 1.00 89.12 88 ASP A N 1
ATOM 660 C CA . ASP A 1 88 ? 10.580 -2.480 -19.174 1.00 89.12 88 ASP A CA 1
ATOM 661 C C . ASP A 1 88 ? 11.017 -1.162 -19.840 1.00 89.12 88 ASP A C 1
ATOM 663 O O . ASP A 1 88 ? 10.476 -0.761 -20.876 1.00 89.12 88 ASP A O 1
ATOM 667 N N . LEU A 1 89 ? 12.034 -0.502 -19.270 1.00 89.56 89 LEU A N 1
ATOM 668 C CA . LEU A 1 89 ? 12.704 0.698 -19.789 1.00 89.56 89 LEU A CA 1
ATOM 669 C C . LEU A 1 89 ? 11.779 1.904 -19.989 1.00 89.56 89 LEU A C 1
ATOM 671 O O . LEU A 1 89 ? 12.049 2.779 -20.812 1.00 89.56 89 LEU A O 1
ATOM 675 N N . THR A 1 90 ? 10.691 1.966 -19.234 1.00 92.94 90 THR A N 1
ATOM 676 C CA . THR A 1 90 ? 9.690 3.029 -19.335 1.00 92.94 90 THR A CA 1
ATOM 677 C C . THR A 1 90 ? 8.986 3.227 -17.997 1.00 92.94 90 THR A C 1
ATOM 679 O O . THR A 1 90 ? 9.176 2.437 -17.067 1.00 92.94 90 THR A O 1
ATOM 682 N N . GLN A 1 91 ? 8.234 4.316 -17.865 1.00 95.00 91 GLN A N 1
ATOM 683 C CA . GLN A 1 91 ? 7.694 4.745 -16.583 1.00 95.00 91 GLN A CA 1
ATOM 684 C C . GLN A 1 91 ? 6.675 3.742 -16.039 1.00 95.00 91 GLN A C 1
ATOM 686 O O . GLN A 1 91 ? 5.716 3.369 -16.713 1.00 95.00 91 GLN A O 1
ATOM 691 N N . ARG A 1 92 ? 6.875 3.368 -14.778 1.00 94.69 92 ARG A N 1
ATOM 692 C CA . ARG A 1 92 ? 5.937 2.635 -13.942 1.00 94.69 92 ARG A CA 1
ATOM 693 C C . ARG A 1 92 ? 5.482 3.534 -12.804 1.00 94.69 92 ARG A C 1
ATOM 695 O O . ARG A 1 92 ? 6.264 4.306 -12.241 1.00 94.69 92 ARG A O 1
ATOM 702 N N . THR A 1 93 ? 4.200 3.477 -12.486 1.00 96.44 93 THR A N 1
ATOM 703 C CA . THR A 1 93 ? 3.590 4.271 -11.425 1.00 96.44 93 THR A CA 1
ATOM 704 C C . THR A 1 93 ? 2.691 3.399 -10.568 1.00 96.44 93 THR A C 1
ATOM 706 O O . THR A 1 93 ? 1.936 2.592 -11.097 1.00 96.44 93 THR A O 1
ATOM 709 N N . LEU A 1 94 ? 2.779 3.575 -9.252 1.00 97.50 94 LEU A N 1
ATOM 710 C CA . LEU A 1 94 ? 1.804 3.089 -8.281 1.00 97.50 94 LEU A CA 1
ATOM 711 C C . LEU A 1 94 ? 1.266 4.281 -7.511 1.00 97.50 94 LEU A C 1
ATOM 713 O O . LEU A 1 94 ? 2.027 5.187 -7.160 1.00 97.50 94 LEU A O 1
ATOM 717 N N . VAL A 1 95 ? -0.021 4.244 -7.219 1.00 98.06 95 VAL A N 1
ATOM 718 C CA . VAL A 1 95 ? -0.658 5.002 -6.153 1.00 98.06 95 VAL A CA 1
ATOM 719 C C . VAL A 1 95 ? -1.348 3.990 -5.255 1.00 98.06 95 VAL A C 1
ATOM 721 O O . VAL A 1 95 ? -2.123 3.175 -5.737 1.00 98.06 95 VAL A O 1
ATOM 724 N N . ASP A 1 96 ? -1.044 4.056 -3.972 1.00 98.38 96 ASP A N 1
ATOM 725 C CA . ASP A 1 96 ? -1.567 3.190 -2.921 1.00 98.38 96 ASP A CA 1
ATOM 726 C C . ASP A 1 96 ? -2.197 4.074 -1.847 1.00 98.38 96 ASP A C 1
ATOM 728 O O . ASP A 1 96 ? -1.693 5.161 -1.543 1.00 98.38 96 ASP A O 1
ATOM 732 N N . THR A 1 97 ? -3.343 3.667 -1.316 1.00 98.62 97 THR A N 1
ATOM 733 C CA . THR A 1 97 ? -4.057 4.419 -0.286 1.00 98.62 97 THR A CA 1
ATOM 734 C C . THR A 1 97 ? -4.752 3.483 0.686 1.00 98.62 97 THR A C 1
ATOM 736 O O . THR A 1 97 ? -5.714 2.803 0.333 1.00 98.62 97 THR A O 1
ATOM 739 N N . VAL A 1 98 ? -4.336 3.558 1.949 1.00 98.69 98 VAL A N 1
ATOM 740 C CA . VAL A 1 98 ? -4.873 2.771 3.057 1.00 98.69 98 VAL A CA 1
ATOM 741 C C . VAL A 1 98 ? -5.586 3.694 4.034 1.00 98.69 98 VAL A C 1
ATOM 743 O O . VAL A 1 98 ? -4.965 4.542 4.673 1.00 98.69 98 VAL A O 1
ATOM 746 N N . ALA A 1 99 ? -6.886 3.502 4.220 1.00 98.75 99 ALA A N 1
ATOM 747 C CA . ALA A 1 99 ? -7.656 4.152 5.272 1.00 98.75 99 ALA A CA 1
ATOM 748 C C . ALA A 1 99 ? -8.017 3.143 6.364 1.00 98.75 99 ALA A C 1
ATOM 750 O O . ALA A 1 99 ? -8.555 2.075 6.074 1.00 98.75 99 ALA A O 1
ATOM 751 N N . THR A 1 100 ? -7.783 3.495 7.626 1.00 98.69 100 THR A N 1
ATOM 752 C CA . THR A 1 100 ? -8.190 2.692 8.785 1.00 98.69 100 THR A CA 1
ATOM 753 C C . THR A 1 100 ? -9.161 3.477 9.653 1.00 98.69 100 THR A C 1
ATOM 755 O O . THR A 1 100 ? -8.895 4.616 10.031 1.00 98.69 100 THR A O 1
ATOM 758 N N . TYR A 1 101 ? -10.278 2.848 10.016 1.00 98.75 101 TYR A N 1
ATOM 759 C CA . TYR A 1 101 ? -11.268 3.400 10.932 1.00 98.75 101 TYR A CA 1
ATOM 760 C C . TYR A 1 101 ? -11.565 2.433 12.082 1.00 98.75 101 TYR A C 1
ATOM 762 O O . TYR A 1 101 ? -12.130 1.356 11.894 1.00 98.75 101 TYR A O 1
ATOM 770 N N . ASN A 1 102 ? -11.221 2.839 13.300 1.00 98.62 102 ASN A N 1
ATOM 771 C CA . ASN A 1 102 ? -11.539 2.136 14.537 1.00 98.62 102 ASN A CA 1
ATOM 772 C C . ASN A 1 102 ? -12.896 2.624 15.060 1.00 98.62 102 ASN A C 1
ATOM 774 O O . ASN A 1 102 ? -12.976 3.606 15.800 1.00 98.62 102 ASN A O 1
ATOM 778 N N . ALA A 1 103 ? -13.971 1.934 14.673 1.00 98.38 103 ALA A N 1
ATOM 779 C CA . ALA A 1 103 ? -15.331 2.271 15.094 1.00 98.38 103 ALA A CA 1
ATOM 780 C C . ALA A 1 103 ? -15.538 2.085 16.606 1.00 98.38 103 ALA A C 1
ATOM 782 O O . ALA A 1 103 ? -16.273 2.837 17.240 1.00 98.38 1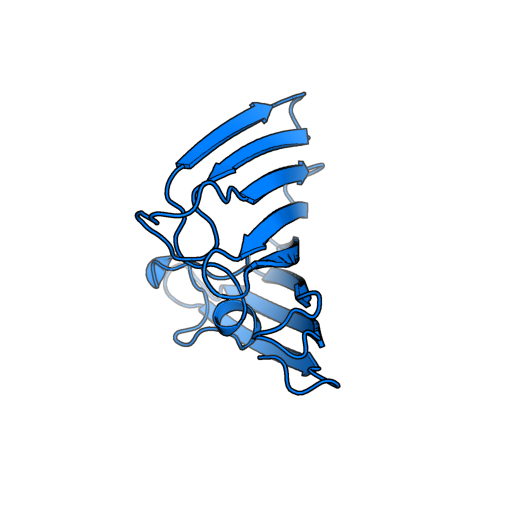03 ALA A O 1
ATOM 783 N N . THR A 1 104 ? -14.881 1.082 17.194 1.00 98.19 104 THR A N 1
ATOM 784 C CA . THR A 1 104 ? -14.813 0.875 18.647 1.00 98.19 104 THR A CA 1
ATOM 785 C C . THR A 1 104 ? -13.436 0.332 19.024 1.00 98.19 104 THR A C 1
ATOM 787 O O . THR A 1 104 ? -12.625 0.019 18.157 1.00 98.19 104 THR A O 1
ATOM 790 N N . ALA A 1 105 ? -13.182 0.118 20.318 1.00 96.25 105 ALA A N 1
ATOM 791 C CA . ALA A 1 105 ? -11.966 -0.565 20.757 1.00 96.25 105 ALA A CA 1
ATOM 792 C C . ALA A 1 105 ? -11.834 -2.000 20.204 1.00 96.25 105 ALA A C 1
ATOM 794 O O . ALA A 1 105 ? -10.718 -2.516 20.163 1.00 96.25 105 ALA A O 1
ATOM 795 N N . ALA A 1 106 ? -12.941 -2.657 19.827 1.00 97.69 106 ALA A N 1
ATOM 796 C CA . ALA A 1 106 ? -12.977 -4.046 19.361 1.00 97.69 106 ALA A CA 1
ATOM 797 C C . ALA A 1 106 ? -13.232 -4.197 17.852 1.00 97.69 106 ALA A C 1
ATOM 799 O O . ALA A 1 106 ? -12.942 -5.258 17.309 1.00 97.69 106 ALA A O 1
ATOM 800 N N . LEU A 1 107 ? -13.768 -3.171 17.185 1.00 98.44 107 LEU A N 1
ATOM 801 C CA . LEU A 1 107 ? -14.192 -3.217 15.784 1.00 98.44 107 LEU A CA 1
ATOM 802 C C . LEU A 1 107 ? -13.419 -2.190 14.960 1.00 98.44 107 LEU A C 1
ATOM 804 O O . LEU A 1 107 ? -13.534 -0.990 15.227 1.00 98.44 107 LEU A O 1
ATOM 808 N N . SER A 1 108 ? -12.706 -2.657 13.936 1.00 98.62 108 SER A N 1
ATOM 809 C CA . SER A 1 108 ? -12.024 -1.803 12.968 1.00 98.62 108 SER A CA 1
ATOM 810 C C . SER A 1 108 ? -12.329 -2.191 11.524 1.00 98.62 108 SER A C 1
ATOM 812 O O . SER A 1 108 ? -12.638 -3.342 11.205 1.00 98.62 108 SER A O 1
ATOM 814 N N . PHE A 1 109 ? -12.237 -1.187 10.662 1.00 98.69 109 PHE A N 1
ATOM 815 C CA . PHE A 1 109 ? -12.409 -1.275 9.223 1.00 98.69 109 PHE A CA 1
ATOM 816 C C . PHE A 1 109 ? -11.134 -0.782 8.550 1.00 98.69 109 PHE A C 1
ATOM 818 O O . PHE A 1 109 ? -10.585 0.238 8.969 1.00 98.69 109 PHE A O 1
ATOM 825 N N . VAL A 1 110 ? -10.683 -1.483 7.515 1.00 98.62 110 VAL A N 1
ATOM 826 C CA . VAL A 1 110 ? -9.563 -1.045 6.672 1.00 98.62 110 VAL A CA 1
ATOM 827 C C . VAL A 1 110 ? -10.027 -1.054 5.225 1.00 98.62 110 VAL A C 1
ATOM 829 O O . VAL A 1 110 ? -10.683 -2.002 4.800 1.00 98.62 110 VAL A O 1
ATOM 832 N N . LEU A 1 111 ? -9.712 -0.002 4.481 1.00 98.62 111 LEU A N 1
ATOM 833 C CA . LEU A 1 111 ? -9.935 0.085 3.045 1.00 98.62 111 LEU A CA 1
ATOM 834 C C . LEU A 1 111 ? -8.593 0.366 2.378 1.00 98.62 111 LEU A C 1
ATOM 836 O O . LEU A 1 111 ? -7.957 1.360 2.714 1.00 98.62 111 LEU A O 1
ATOM 840 N N . ASN A 1 112 ? -8.193 -0.500 1.455 1.00 98.62 112 ASN A N 1
ATOM 841 C CA . ASN A 1 112 ? -7.041 -0.306 0.592 1.00 98.62 112 ASN A CA 1
ATOM 842 C C . ASN A 1 112 ? -7.500 -0.060 -0.841 1.00 98.62 112 ASN A C 1
ATOM 844 O O . ASN A 1 112 ? -8.376 -0.782 -1.326 1.00 98.62 112 ASN A O 1
ATOM 848 N N . TYR A 1 113 ? -6.909 0.922 -1.508 1.00 98.50 113 TYR A N 1
ATOM 849 C CA . TYR A 1 113 ? -7.098 1.172 -2.929 1.00 98.50 113 TYR A CA 1
ATOM 850 C C . TYR A 1 113 ? -5.753 1.375 -3.607 1.00 98.50 113 TYR A C 1
ATOM 852 O O . TYR A 1 113 ? -4.992 2.263 -3.218 1.00 98.50 113 TYR A O 1
ATOM 860 N N . ASP A 1 114 ? -5.557 0.632 -4.689 1.00 98.06 114 ASP A N 1
ATOM 861 C CA . ASP A 1 114 ? -4.342 0.678 -5.483 1.00 98.06 114 ASP A CA 1
ATOM 862 C C . ASP A 1 114 ? -4.687 1.025 -6.927 1.00 98.06 114 ASP A C 1
ATOM 864 O O . ASP A 1 114 ? -5.671 0.541 -7.495 1.00 98.06 114 ASP A O 1
ATOM 868 N N . TRP A 1 115 ? -3.841 1.835 -7.546 1.00 97.56 115 TRP A N 1
ATOM 869 C CA . TRP A 1 115 ? -3.841 2.070 -8.980 1.00 97.56 115 TRP A CA 1
ATOM 870 C C . TRP A 1 115 ? -2.416 1.992 -9.499 1.00 97.56 115 TRP A C 1
ATOM 872 O O . TRP A 1 115 ? -1.533 2.713 -9.029 1.00 97.56 115 TRP A O 1
ATOM 882 N N . GLY A 1 116 ? -2.195 1.130 -10.485 1.00 96.25 116 GLY A N 1
ATOM 883 C CA . GLY A 1 116 ? -0.896 0.940 -11.103 1.00 96.25 116 GLY A CA 1
ATOM 884 C C . GLY A 1 116 ? -0.942 1.162 -12.605 1.00 96.25 116 GLY A C 1
ATOM 885 O O . GLY A 1 116 ? -1.930 0.862 -13.272 1.00 96.25 116 GLY A O 1
ATOM 886 N N . ARG A 1 117 ? 0.160 1.677 -13.146 1.00 95.50 117 ARG A N 1
ATOM 887 C CA . ARG A 1 117 ? 0.335 1.942 -14.572 1.00 95.50 117 ARG A CA 1
ATOM 888 C C . ARG A 1 117 ? 1.752 1.631 -15.015 1.00 95.50 117 ARG A C 1
ATOM 890 O O . ARG A 1 117 ? 2.707 1.986 -14.328 1.00 95.50 117 ARG A O 1
ATOM 897 N N . GLN A 1 118 ? 1.875 1.071 -16.207 1.00 94.56 118 GLN A N 1
ATOM 898 C CA . GLN A 1 118 ? 3.120 0.943 -16.948 1.00 94.56 118 GLN A CA 1
ATOM 899 C C . GLN A 1 118 ? 2.929 1.567 -18.324 1.00 94.56 118 GLN A C 1
ATOM 901 O O . GLN A 1 118 ? 2.020 1.193 -19.064 1.00 94.56 118 GLN A O 1
ATOM 906 N N . ASP A 1 119 ? 3.778 2.523 -18.680 1.00 95.19 119 ASP A N 1
ATOM 907 C CA . ASP A 1 119 ? 3.776 3.062 -20.035 1.00 95.19 119 ASP A CA 1
ATOM 908 C C . ASP A 1 119 ? 4.284 2.003 -21.036 1.00 95.19 119 ASP A C 1
ATOM 910 O O . ASP A 1 119 ? 5.012 1.087 -20.656 1.00 95.19 119 ASP A O 1
ATOM 914 N N . PRO A 1 120 ? 3.911 2.081 -22.321 1.00 94.44 120 PRO A N 1
ATOM 915 C CA . PRO A 1 120 ? 4.460 1.192 -23.340 1.00 94.44 120 PRO A CA 1
ATOM 916 C C . PRO A 1 120 ? 5.937 1.497 -23.633 1.00 94.44 120 PRO A C 1
ATOM 918 O O . PRO A 1 120 ? 6.421 2.619 -23.448 1.00 94.44 120 PRO A O 1
ATOM 921 N N . SER A 1 121 ? 6.654 0.508 -24.162 1.00 93.69 121 SER A N 1
ATOM 922 C CA . SER A 1 121 ? 8.006 0.653 -24.711 1.00 93.69 121 SER A CA 1
ATOM 923 C C . SER A 1 121 ? 8.240 -0.330 -25.863 1.00 93.69 121 SER A C 1
ATOM 925 O O . SER A 1 121 ? 7.321 -0.987 -26.343 1.00 93.69 121 SER A O 1
ATOM 927 N N . ALA A 1 122 ? 9.486 -0.451 -26.328 1.00 94.06 122 ALA A N 1
ATOM 928 C CA . ALA A 1 122 ? 9.853 -1.479 -27.302 1.00 94.06 122 ALA A CA 1
ATOM 929 C C . ALA A 1 122 ? 9.776 -2.915 -26.738 1.00 94.06 122 ALA A C 1
ATOM 931 O O . ALA A 1 122 ? 9.823 -3.863 -27.519 1.00 94.06 122 ALA A O 1
ATOM 932 N N . VAL A 1 123 ? 9.694 -3.080 -25.410 1.00 91.88 123 VAL A N 1
ATOM 933 C CA . VAL A 1 123 ? 9.713 -4.389 -24.729 1.00 91.88 123 VAL A CA 1
ATOM 934 C C . VAL A 1 123 ? 8.447 -4.690 -23.921 1.00 91.88 123 VAL A C 1
ATOM 936 O O . VAL A 1 123 ? 8.220 -5.850 -23.597 1.00 91.88 123 VAL A O 1
ATOM 939 N N . THR A 1 124 ? 7.597 -3.692 -23.652 1.00 91.25 124 THR A N 1
ATOM 940 C CA . THR A 1 124 ? 6.299 -3.876 -22.983 1.00 91.25 124 THR A CA 1
ATOM 941 C C . THR A 1 124 ? 5.176 -3.151 -23.725 1.00 91.25 124 THR A C 1
ATOM 943 O O . THR A 1 124 ? 5.374 -2.058 -24.257 1.00 91.25 124 THR A O 1
ATOM 946 N N . ALA A 1 125 ? 3.978 -3.739 -23.747 1.00 92.88 125 ALA A N 1
ATOM 947 C CA . ALA A 1 125 ? 2.781 -3.088 -24.284 1.00 92.88 125 ALA A CA 1
ATOM 948 C C . ALA A 1 125 ? 2.215 -2.010 -23.338 1.00 92.88 125 ALA A C 1
ATOM 950 O O . ALA A 1 125 ? 1.384 -1.207 -23.763 1.00 92.88 125 ALA A O 1
ATOM 951 N N . GLY A 1 126 ? 2.682 -1.978 -22.084 1.00 93.38 126 GLY A N 1
ATOM 952 C CA . GLY A 1 126 ? 2.120 -1.142 -21.031 1.00 93.38 126 GLY A CA 1
ATOM 953 C C . GLY A 1 126 ? 0.700 -1.558 -20.633 1.00 93.38 126 GLY A C 1
ATOM 954 O O . GLY A 1 126 ? 0.149 -2.540 -21.130 1.00 93.38 126 GLY A O 1
ATOM 955 N N . GLY A 1 127 ? 0.101 -0.792 -19.731 1.00 95.00 127 GLY A N 1
ATOM 956 C CA . GLY A 1 127 ? -1.273 -0.978 -19.281 1.00 95.00 127 GLY A CA 1
ATOM 957 C C . GLY A 1 127 ? -1.527 -0.364 -17.913 1.00 95.00 127 GLY A C 1
ATOM 958 O O . GLY A 1 127 ? -0.629 0.202 -17.287 1.00 95.00 127 GLY A O 1
ATOM 959 N N . GLU A 1 128 ? -2.777 -0.450 -17.472 1.00 95.75 128 GLU A N 1
ATOM 960 C CA . GLU A 1 128 ? -3.237 0.099 -16.202 1.00 95.75 128 GLU A CA 1
ATOM 961 C C . GLU A 1 128 ? -4.113 -0.920 -15.477 1.00 95.75 128 GLU A C 1
ATOM 963 O O . GLU A 1 128 ? -4.894 -1.644 -16.098 1.00 95.75 128 GLU A O 1
ATOM 968 N N . TRP A 1 129 ? -4.015 -0.929 -14.153 1.00 96.19 129 TRP A N 1
ATOM 969 C CA . TRP A 1 129 ? -4.857 -1.731 -13.282 1.00 96.19 129 TRP A CA 1
ATOM 970 C C . TRP A 1 129 ? -5.287 -0.926 -12.064 1.00 96.19 129 TRP A C 1
ATOM 972 O O . TRP A 1 129 ? -4.659 0.063 -11.677 1.00 96.19 129 TRP A O 1
ATOM 982 N N . SER A 1 130 ? -6.371 -1.367 -11.441 1.00 97.44 130 SER A N 1
ATOM 983 C CA . SER A 1 130 ? -6.783 -0.854 -10.139 1.00 97.44 130 SER A CA 1
ATOM 984 C C . SER A 1 130 ? -7.352 -1.966 -9.282 1.00 97.44 130 SER A C 1
ATOM 986 O O . SER A 1 130 ? -7.922 -2.928 -9.798 1.00 97.44 130 SER A O 1
ATOM 988 N N . GLY A 1 131 ? -7.212 -1.828 -7.974 1.00 97.50 131 GLY A N 1
ATOM 989 C CA . GLY A 1 131 ? -7.728 -2.784 -7.016 1.00 97.50 131 GLY A CA 1
ATOM 990 C C . GLY A 1 131 ? -8.319 -2.091 -5.804 1.00 97.50 131 GLY A C 1
ATOM 991 O O . GLY A 1 131 ? -7.925 -0.988 -5.437 1.00 97.50 131 GLY A O 1
ATOM 992 N N . VAL A 1 132 ? -9.270 -2.760 -5.163 1.00 98.38 132 VAL A N 1
ATOM 993 C CA . VAL A 1 132 ? -9.780 -2.377 -3.851 1.00 98.38 132 VAL A CA 1
ATOM 994 C C . VAL A 1 132 ? -9.850 -3.604 -2.952 1.00 98.38 132 VAL A C 1
ATOM 996 O O . VAL A 1 132 ? -10.325 -4.662 -3.369 1.00 98.38 132 VAL A O 1
ATOM 999 N N . ALA A 1 133 ? -9.412 -3.462 -1.705 1.00 98.38 133 ALA A N 1
ATOM 1000 C CA . ALA A 1 133 ? -9.587 -4.466 -0.664 1.00 98.38 133 ALA A CA 1
ATOM 1001 C C . ALA A 1 133 ? -10.188 -3.820 0.586 1.00 98.38 133 ALA A C 1
ATOM 1003 O O . ALA A 1 133 ? -9.738 -2.772 1.039 1.00 98.38 133 ALA A O 1
ATOM 1004 N N . ALA A 1 134 ? -11.210 -4.446 1.155 1.00 98.50 134 ALA A N 1
ATOM 1005 C CA . ALA A 1 134 ? -11.869 -4.000 2.371 1.00 98.50 134 ALA A CA 1
ATOM 1006 C C . ALA A 1 134 ? -11.798 -5.091 3.438 1.00 98.50 134 ALA A C 1
ATOM 1008 O O . ALA A 1 134 ? -12.064 -6.264 3.168 1.00 98.50 134 ALA A O 1
ATOM 1009 N N . TYR A 1 135 ? -11.484 -4.682 4.662 1.00 98.50 135 TYR A N 1
ATOM 1010 C CA . TYR A 1 135 ? -11.296 -5.561 5.805 1.00 98.50 135 TYR A CA 1
ATOM 1011 C C . TYR A 1 135 ? -12.230 -5.146 6.933 1.00 98.50 135 TYR A C 1
ATOM 1013 O O . TYR A 1 135 ? -12.351 -3.962 7.256 1.00 98.50 135 TYR A O 1
ATOM 1021 N N . VAL A 1 136 ? -12.843 -6.138 7.572 1.00 98.62 136 VAL A N 1
ATOM 1022 C CA . VAL A 1 136 ? -13.594 -5.979 8.818 1.00 98.62 136 VAL A CA 1
ATOM 1023 C C . VAL A 1 136 ? -12.947 -6.861 9.869 1.00 98.62 136 VAL A C 1
ATOM 1025 O O . VAL A 1 136 ? -12.873 -8.078 9.704 1.00 98.62 136 VAL A O 1
ATOM 1028 N N . ASN A 1 137 ? -12.504 -6.246 10.960 1.00 98.25 137 ASN A N 1
ATOM 1029 C CA . ASN A 1 137 ? -11.800 -6.921 12.039 1.00 98.25 137 ASN A CA 1
ATOM 1030 C C . ASN A 1 137 ? -12.565 -6.748 13.345 1.00 98.25 137 ASN A C 1
ATOM 1032 O O . ASN A 1 137 ? -12.783 -5.624 13.799 1.00 98.25 137 ASN A O 1
ATOM 1036 N N . TYR A 1 138 ? -12.938 -7.861 13.974 1.00 98.31 138 TYR A N 1
ATOM 1037 C CA . TYR A 1 138 ? -13.629 -7.863 15.257 1.00 98.31 138 TYR A CA 1
ATOM 1038 C C . TYR A 1 138 ? -12.873 -8.690 16.294 1.00 98.31 138 TYR A C 1
ATOM 1040 O O . TYR A 1 138 ? -12.691 -9.901 16.148 1.00 98.31 138 TYR A O 1
ATOM 1048 N N . ARG A 1 139 ? -12.423 -8.028 17.360 1.00 97.94 139 ARG A N 1
ATOM 1049 C CA . ARG A 1 139 ? -11.763 -8.657 18.504 1.00 97.94 139 ARG A CA 1
ATOM 1050 C C . ARG A 1 139 ? -12.817 -9.160 19.489 1.00 97.94 139 ARG A C 1
ATOM 1052 O O . ARG A 1 139 ? -13.528 -8.356 20.084 1.00 97.94 139 ARG A O 1
ATOM 1059 N N . LEU A 1 140 ? -12.877 -10.477 19.675 1.00 97.56 140 LEU A N 1
ATOM 1060 C CA . LEU A 1 140 ? -13.765 -11.120 20.646 1.00 97.56 140 LEU A CA 1
ATOM 1061 C C . LEU A 1 140 ? -13.211 -10.952 22.068 1.00 97.56 140 LEU A C 1
ATOM 1063 O O . LEU A 1 140 ? -13.940 -10.561 22.974 1.00 97.56 140 LEU A O 1
ATOM 1067 N N . ASP A 1 141 ? -11.907 -11.185 22.240 1.00 96.81 141 ASP A N 1
ATOM 1068 C CA . ASP A 1 141 ? -11.170 -11.002 23.495 1.00 96.81 141 ASP A CA 1
ATOM 1069 C C . ASP A 1 141 ? -9.655 -10.828 23.229 1.00 96.81 141 ASP A C 1
ATOM 1071 O O . ASP A 1 141 ? -9.247 -10.459 22.128 1.00 96.81 141 ASP A O 1
ATOM 1075 N N . SER A 1 142 ? -8.794 -11.019 24.235 1.00 93.69 142 SER A N 1
ATOM 1076 C CA . SER A 1 142 ? -7.339 -10.867 24.083 1.00 93.69 142 SER A CA 1
ATOM 1077 C C . SER A 1 142 ? -6.662 -11.960 23.247 1.00 93.69 142 SER A C 1
ATOM 1079 O O . SER A 1 142 ? -5.525 -11.757 22.828 1.00 93.69 142 SER A O 1
ATOM 1081 N N . LEU A 1 143 ? -7.321 -13.096 23.011 1.00 94.56 143 LEU A N 1
ATOM 1082 C CA . LEU A 1 143 ? -6.790 -14.243 22.269 1.00 94.56 143 LEU A CA 1
ATOM 1083 C C . LEU A 1 143 ? -7.480 -14.434 20.915 1.00 94.56 143 LEU A C 1
ATOM 1085 O O . LEU A 1 143 ? -6.846 -14.909 19.974 1.00 94.56 143 LEU A O 1
ATOM 1089 N N . TRP A 1 144 ? -8.755 -14.061 20.801 1.00 96.25 144 TRP A N 1
ATOM 1090 C CA . TRP A 1 144 ? -9.581 -14.377 19.641 1.00 96.25 144 TRP A CA 1
ATOM 1091 C C . TRP A 1 144 ? -10.004 -13.138 18.847 1.00 96.25 144 TRP A C 1
ATOM 1093 O O . TRP A 1 144 ? -10.505 -12.143 19.382 1.00 96.25 144 TRP A O 1
ATOM 1103 N N . ARG A 1 145 ? -9.862 -13.235 17.523 1.00 95.94 145 ARG A N 1
ATOM 1104 C CA . ARG A 1 145 ? -10.298 -12.242 16.536 1.00 95.94 145 ARG A CA 1
ATOM 1105 C C . ARG A 1 145 ? -10.927 -12.944 15.338 1.00 95.94 145 ARG A C 1
ATOM 1107 O O . ARG A 1 145 ? -10.475 -14.014 14.943 1.00 95.94 145 ARG A O 1
ATOM 1114 N N . VAL A 1 146 ? -11.934 -12.308 14.753 1.00 97.69 146 VAL A N 1
ATOM 1115 C CA . VAL A 1 146 ? -12.495 -12.671 13.449 1.00 97.69 146 VAL A CA 1
ATOM 1116 C C . VAL A 1 146 ? -12.175 -11.560 12.456 1.00 97.69 146 VAL A C 1
ATOM 1118 O O . VAL A 1 146 ? -12.395 -10.385 12.756 1.00 97.69 146 VAL A O 1
ATOM 1121 N N . SER A 1 147 ? -11.675 -11.946 11.285 1.00 97.88 147 SER A N 1
ATOM 1122 C CA . SER A 1 147 ? -11.271 -11.033 10.217 1.00 97.88 147 SER A CA 1
ATOM 1123 C C . SER A 1 147 ? -11.870 -11.486 8.894 1.00 97.88 147 SER A C 1
ATOM 1125 O O . SER A 1 147 ? -11.726 -12.643 8.499 1.00 97.88 147 SER A O 1
ATOM 1127 N N . VAL A 1 148 ? -12.557 -10.572 8.216 1.00 98.19 148 VAL A N 1
ATOM 1128 C CA . VAL A 1 148 ? -13.171 -10.802 6.904 1.00 98.19 148 VAL A CA 1
ATOM 1129 C C . VAL A 1 148 ? -12.553 -9.834 5.911 1.00 98.19 148 VAL A C 1
ATOM 1131 O O . VAL A 1 148 ? -12.506 -8.637 6.186 1.00 98.19 148 VAL A O 1
ATOM 1134 N N . ARG A 1 149 ? -12.125 -10.356 4.758 1.00 98.25 149 ARG A N 1
ATOM 1135 C CA . ARG A 1 149 ? -11.622 -9.573 3.627 1.00 98.25 149 ARG A CA 1
ATOM 1136 C C . ARG A 1 149 ? -12.512 -9.781 2.408 1.00 98.25 149 ARG A C 1
ATOM 1138 O O . ARG A 1 149 ? -12.860 -10.917 2.088 1.00 98.25 149 ARG A O 1
ATOM 1145 N N . GLY A 1 150 ? -12.856 -8.688 1.737 1.00 98.19 150 GLY A N 1
ATOM 1146 C CA . GLY A 1 150 ? -13.427 -8.684 0.392 1.00 98.19 150 GLY A CA 1
ATOM 1147 C C . GLY A 1 150 ? -12.548 -7.849 -0.527 1.00 98.19 150 GLY A C 1
ATOM 1148 O O . GLY A 1 150 ? -12.068 -6.796 -0.119 1.00 98.19 150 GLY A O 1
ATOM 1149 N N . GLU A 1 151 ? -12.316 -8.315 -1.748 1.00 97.62 151 GLU A N 1
ATOM 1150 C CA . GLU A 1 151 ? -11.371 -7.686 -2.668 1.00 97.62 151 GLU A CA 1
ATOM 1151 C C . GLU A 1 151 ? -11.803 -7.831 -4.124 1.00 97.62 151 GLU A C 1
ATOM 1153 O O . GLU A 1 151 ? -12.476 -8.795 -4.494 1.00 97.62 151 GLU A O 1
ATOM 1158 N N . ALA A 1 152 ? -11.410 -6.858 -4.940 1.00 97.12 152 ALA A N 1
ATOM 1159 C CA . ALA A 1 152 ? -11.589 -6.868 -6.380 1.00 97.12 152 ALA A CA 1
ATOM 1160 C C . ALA A 1 152 ? -10.378 -6.210 -7.040 1.00 97.12 152 ALA A C 1
ATOM 1162 O O . ALA A 1 152 ? -9.906 -5.172 -6.579 1.00 97.12 152 ALA A O 1
ATOM 1163 N N . LEU A 1 153 ? -9.907 -6.807 -8.130 1.00 97.12 153 LEU A N 1
ATOM 1164 C CA . LEU A 1 153 ? -8.836 -6.280 -8.962 1.00 97.12 153 LEU A CA 1
ATOM 1165 C C . LEU A 1 153 ? -9.309 -6.279 -10.417 1.00 97.12 153 LEU A C 1
ATOM 1167 O O . LEU A 1 153 ? -9.900 -7.253 -10.885 1.00 97.12 153 LEU A O 1
ATOM 1171 N N . ASP A 1 154 ? -9.076 -5.166 -11.100 1.00 96.25 154 ASP A N 1
ATOM 1172 C CA . ASP A 1 154 ? -9.472 -4.917 -12.480 1.00 96.25 154 ASP A CA 1
ATOM 1173 C C . ASP A 1 154 ? -8.233 -4.541 -13.295 1.00 96.25 154 ASP A C 1
ATOM 1175 O O . ASP A 1 154 ? -7.654 -3.468 -13.111 1.00 96.25 154 ASP A O 1
ATOM 1179 N N . ASP A 1 155 ? -7.842 -5.445 -14.189 1.00 93.44 155 ASP A N 1
ATOM 1180 C CA . ASP A 1 155 ? -6.743 -5.286 -15.136 1.00 93.44 155 ASP A CA 1
ATOM 1181 C C . ASP A 1 155 ? -7.286 -5.419 -16.563 1.00 93.44 155 ASP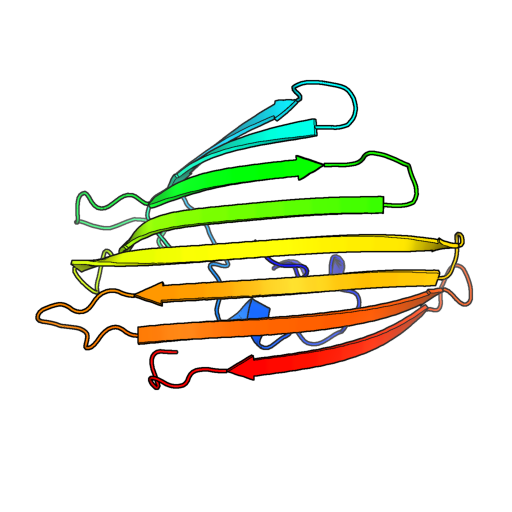 A C 1
ATOM 1183 O O . ASP A 1 155 ? -7.223 -6.467 -17.209 1.00 93.44 155 ASP A O 1
ATOM 1187 N N . ARG A 1 156 ? -7.894 -4.336 -17.056 1.00 76.25 156 ARG A N 1
ATOM 1188 C CA . ARG A 1 156 ? -8.536 -4.317 -18.381 1.00 76.25 156 ARG A CA 1
ATOM 1189 C C . ARG A 1 156 ? -7.553 -4.547 -19.527 1.00 76.25 156 ARG A C 1
ATOM 1191 O O . ARG A 1 156 ? -7.986 -4.918 -20.619 1.00 76.25 156 ARG A O 1
ATOM 1198 N N . ASN A 1 157 ? -6.268 -4.269 -19.312 1.00 80.44 157 ASN A N 1
ATOM 1199 C CA . ASN A 1 157 ? -5.241 -4.336 -20.344 1.00 80.44 157 ASN A CA 1
ATOM 1200 C C . ASN A 1 157 ? -4.421 -5.633 -20.301 1.00 80.44 157 ASN A C 1
ATOM 1202 O O . ASN A 1 157 ? -3.657 -5.861 -21.237 1.00 80.44 157 ASN A O 1
ATOM 1206 N N . GLY A 1 158 ? -4.615 -6.490 -19.290 1.00 79.25 158 GLY A N 1
ATOM 1207 C CA . GLY A 1 158 ? -3.845 -7.726 -19.122 1.00 79.25 158 GLY A CA 1
ATOM 1208 C C . GLY A 1 158 ? -2.369 -7.446 -18.845 1.00 79.25 158 GLY A C 1
ATOM 1209 O O . GLY A 1 158 ? -1.503 -8.118 -19.405 1.00 79.25 158 GLY A O 1
ATOM 1210 N N . PHE A 1 159 ? -2.095 -6.380 -18.096 1.00 81.88 159 PHE A N 1
ATOM 1211 C CA . PHE A 1 159 ? -0.749 -5.926 -17.787 1.00 81.88 159 PHE A CA 1
ATOM 1212 C C . PHE A 1 159 ? -0.099 -6.697 -16.627 1.00 81.88 159 PHE A C 1
ATOM 1214 O O . PHE A 1 159 ? 1.112 -6.924 -16.681 1.00 81.88 159 PHE A O 1
ATOM 1221 N N . ILE A 1 160 ? -0.863 -7.070 -15.593 1.00 80.31 160 ILE A N 1
ATOM 1222 C CA . ILE A 1 160 ? -0.356 -7.762 -14.387 1.00 80.31 160 ILE A CA 1
ATOM 1223 C C . ILE A 1 160 ? -0.579 -9.277 -14.401 1.00 80.31 160 ILE A C 1
ATOM 1225 O O . ILE A 1 160 ? -1.395 -9.779 -15.202 1.00 80.31 160 ILE A O 1
#